Protein AF-A0A936MS68-F1 (afdb_monomer)

pLDDT: mean 73.1, std 16.47, range [46.47, 93.94]

Radius of gyration: 22.33 Å; Cα contacts (8 Å, |Δi|>4): 56; chains: 1; bounding box: 38×60×47 Å

Solvent-accessible surface area (backbone atoms only — not comparable to full-atom values): 5717 Å² total; per-residue (Å²): 138,90,84,70,68,72,66,56,60,59,55,58,57,57,56,66,73,66,56,79,72,85,66,82,74,79,78,73,86,54,96,54,57,82,71,74,79,42,81,59,74,81,41,69,74,34,53,56,53,30,53,51,42,46,49,56,29,60,78,64,74,46,54,73,63,18,54,49,42,29,52,54,30,32,52,27,41,39,68,70,46,92,58,66,64,79,62,32,82,70,55,124

Sequence (92 aa):
MQMKTARIFLLVTFVVVLIPGCRPREKGKNRFDDVDGGAPPAREECTVQALDCFSKCAKREASPVCIGCCRDQDYLCDMQHKYSFDHCDGTR

Structure (mmCIF, N/CA/C/O backbone):
data_AF-A0A936MS68-F1
#
_entry.id   AF-A0A936MS68-F1
#
loop_
_atom_site.group_PDB
_atom_site.id
_atom_site.type_symbol
_atom_site.label_atom_id
_atom_site.label_alt_id
_atom_site.label_comp_id
_atom_site.label_asym_id
_atom_site.label_entity_id
_atom_site.label_seq_id
_atom_site.pdbx_PDB_ins_code
_atom_site.Cartn_x
_atom_site.Cartn_y
_atom_site.Cartn_z
_atom_site.occupancy
_atom_site.B_iso_or_equiv
_atom_site.auth_seq_id
_atom_site.auth_comp_id
_atom_site.auth_asym_id
_atom_site.auth_atom_id
_atom_site.pdbx_PDB_model_num
ATOM 1 N N . MET A 1 1 ? 15.620 46.229 34.965 1.00 48.72 1 MET A N 1
ATOM 2 C CA . MET A 1 1 ? 15.195 45.643 33.670 1.00 48.72 1 MET A CA 1
ATOM 3 C C . MET A 1 1 ? 16.289 44.671 33.218 1.00 48.72 1 MET A C 1
ATOM 5 O O . MET A 1 1 ? 17.437 44.984 33.479 1.00 48.72 1 MET A O 1
ATOM 9 N N . GLN A 1 2 ? 15.952 43.543 32.570 1.00 50.12 2 GLN A N 1
ATOM 10 C CA . GLN A 1 2 ? 16.876 42.623 31.853 1.00 50.12 2 GLN A CA 1
ATOM 11 C C . GLN A 1 2 ? 17.642 41.521 32.635 1.00 50.12 2 GLN A C 1
ATOM 13 O O . GLN A 1 2 ? 18.850 41.401 32.500 1.00 50.12 2 GLN A O 1
ATOM 18 N N . MET A 1 3 ? 16.968 40.643 33.397 1.00 46.47 3 MET A N 1
ATOM 19 C CA . MET A 1 3 ? 17.618 39.423 33.950 1.00 46.47 3 MET A CA 1
ATOM 20 C C . MET A 1 3 ? 16.786 38.125 33.865 1.00 46.47 3 MET A C 1
ATOM 22 O O . MET A 1 3 ? 17.166 37.108 34.439 1.00 46.47 3 MET A O 1
ATOM 26 N N . LYS A 1 4 ? 15.647 38.118 33.157 1.00 49.62 4 LYS A N 1
ATOM 27 C CA . LYS A 1 4 ? 14.772 36.925 33.061 1.00 49.62 4 LYS A CA 1
ATOM 28 C C . LYS A 1 4 ? 14.914 36.150 31.745 1.00 49.62 4 LYS A C 1
ATOM 30 O O . LYS A 1 4 ? 14.576 34.974 31.692 1.00 49.62 4 LYS A O 1
ATOM 35 N N . THR A 1 5 ? 15.469 36.772 30.709 1.00 51.59 5 THR A N 1
ATOM 36 C CA . THR A 1 5 ? 15.480 36.246 29.334 1.00 51.59 5 THR A CA 1
ATOM 37 C C . THR A 1 5 ? 16.551 35.174 29.094 1.00 51.59 5 THR A C 1
ATOM 39 O O . THR A 1 5 ? 16.352 34.279 28.280 1.00 51.59 5 THR A O 1
ATOM 42 N N . ALA A 1 6 ? 17.656 35.201 29.849 1.00 52.72 6 ALA A N 1
ATOM 43 C CA . ALA A 1 6 ? 18.784 34.281 29.655 1.00 52.72 6 ALA A CA 1
ATOM 44 C C . ALA A 1 6 ? 18.502 32.835 30.113 1.00 52.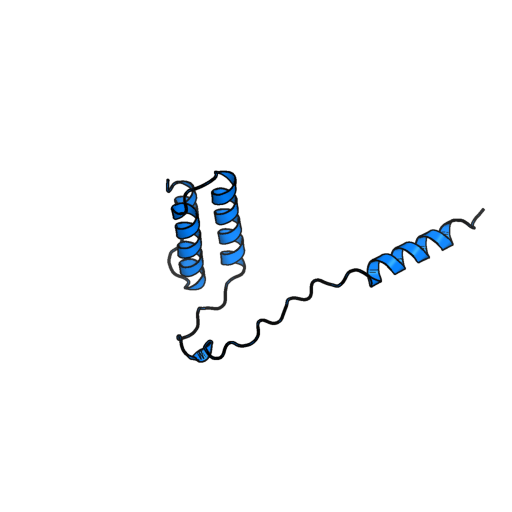72 6 ALA A C 1
ATOM 46 O O . ALA A 1 6 ? 19.086 31.894 29.586 1.00 52.72 6 ALA A O 1
ATOM 47 N N . ARG A 1 7 ? 17.589 32.635 31.074 1.00 53.53 7 ARG A N 1
ATOM 48 C CA . ARG A 1 7 ? 17.274 31.294 31.607 1.00 53.53 7 ARG A CA 1
ATOM 49 C C . ARG A 1 7 ? 16.348 30.485 30.699 1.00 53.53 7 ARG A C 1
ATOM 51 O O . ARG A 1 7 ? 16.393 29.263 30.723 1.00 53.53 7 ARG A O 1
ATOM 58 N N . ILE A 1 8 ? 15.534 31.161 29.890 1.00 55.00 8 ILE A N 1
ATOM 59 C CA . ILE A 1 8 ? 14.572 30.512 28.990 1.00 55.00 8 ILE A CA 1
ATOM 60 C C . ILE A 1 8 ? 15.292 29.948 27.758 1.00 55.00 8 ILE A C 1
ATOM 62 O O . ILE A 1 8 ? 15.016 28.827 27.347 1.00 55.00 8 ILE A O 1
ATOM 66 N N . PHE A 1 9 ? 16.283 30.672 27.227 1.00 52.25 9 PHE A N 1
ATOM 67 C CA . PHE A 1 9 ? 17.059 30.232 26.061 1.00 52.25 9 PHE A CA 1
ATOM 68 C C . PHE A 1 9 ? 17.843 28.933 26.300 1.00 52.25 9 PHE A C 1
ATOM 70 O O . PHE A 1 9 ? 17.985 28.128 25.386 1.00 52.25 9 PHE A O 1
ATOM 77 N N . LEU A 1 10 ? 18.308 28.705 27.531 1.00 54.59 10 LEU A N 1
ATOM 78 C CA . LEU A 1 10 ? 19.093 27.523 27.902 1.00 54.59 10 LEU A CA 1
ATOM 79 C C . LEU A 1 10 ? 18.241 26.247 28.031 1.00 54.59 10 LEU A C 1
ATOM 81 O O . LEU A 1 10 ? 18.737 25.148 27.810 1.00 54.59 10 LEU A O 1
ATOM 85 N N . LEU A 1 11 ? 16.951 26.383 28.352 1.00 53.28 11 LEU A N 1
ATOM 86 C CA . LEU A 1 11 ? 16.026 25.247 28.421 1.00 53.28 11 LEU A CA 1
ATOM 87 C C . LEU A 1 11 ? 15.572 24.792 27.030 1.00 53.28 11 LEU A C 1
ATOM 89 O O . LEU A 1 11 ? 15.436 23.596 26.791 1.00 53.28 11 LEU A O 1
ATOM 93 N N . VAL A 1 12 ? 15.380 25.728 26.097 1.00 55.53 12 VAL A N 1
ATOM 94 C CA . VAL A 1 12 ? 14.908 25.411 24.739 1.00 55.53 12 VAL A CA 1
ATOM 95 C C . VAL A 1 12 ? 15.976 24.666 23.933 1.00 55.53 12 VAL A C 1
ATOM 97 O O . VAL A 1 12 ? 15.647 23.722 23.219 1.00 55.53 12 VAL A O 1
ATOM 100 N N . THR A 1 13 ? 17.258 25.009 24.084 1.00 55.25 13 THR A N 1
ATOM 101 C CA . THR A 1 13 ? 18.347 24.277 23.414 1.00 55.25 13 THR A CA 1
ATOM 102 C C . THR A 1 13 ? 18.535 22.865 23.962 1.00 55.25 13 THR A C 1
ATOM 104 O O . THR A 1 13 ? 18.829 21.957 23.189 1.00 55.25 13 THR A O 1
ATOM 107 N N . PHE A 1 14 ? 18.310 22.637 25.259 1.00 51.28 14 PHE A N 1
ATOM 108 C CA . PHE A 1 14 ? 18.477 21.309 25.858 1.00 51.28 14 PHE A CA 1
ATOM 109 C C . PHE A 1 14 ? 17.415 20.301 25.385 1.00 51.28 14 PHE A C 1
ATOM 111 O O . PHE A 1 14 ? 17.714 19.120 25.213 1.00 51.28 14 PHE A O 1
ATOM 118 N N . VAL A 1 15 ? 16.190 20.760 25.107 1.00 56.41 15 VAL A N 1
ATOM 119 C CA . VAL A 1 15 ? 15.101 19.888 24.630 1.00 56.41 15 VAL A CA 1
ATOM 120 C C . VAL A 1 15 ? 15.323 19.432 23.183 1.00 56.41 15 VAL A C 1
ATOM 122 O O . VAL A 1 15 ? 15.004 18.294 22.851 1.00 56.41 15 VAL A O 1
ATOM 125 N N . VAL A 1 16 ? 15.929 20.263 22.329 1.00 54.78 16 VAL A N 1
ATOM 126 C CA . VAL A 1 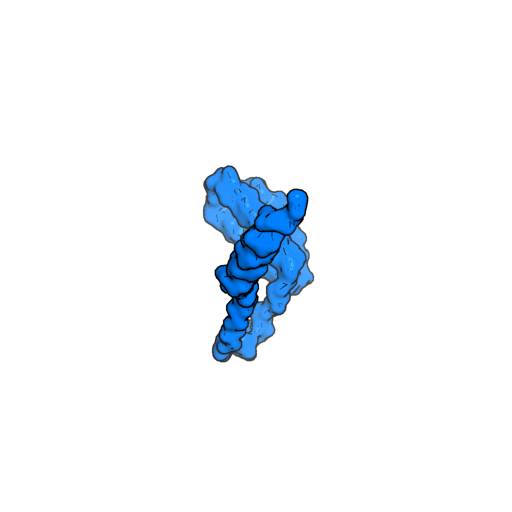16 ? 16.165 19.912 20.913 1.00 54.78 16 VAL A CA 1
ATOM 127 C C . VAL A 1 16 ? 17.266 18.854 20.751 1.00 54.78 16 VAL A C 1
ATOM 129 O O . VAL A 1 16 ? 17.208 18.054 19.821 1.00 54.78 16 VAL A O 1
ATOM 132 N N . VAL A 1 17 ? 18.234 18.781 21.672 1.00 57.00 17 VAL A N 1
ATOM 133 C CA . VAL A 1 17 ? 19.329 17.787 21.617 1.00 57.00 17 VAL A CA 1
ATOM 134 C C . VAL A 1 17 ? 18.864 16.379 22.024 1.00 57.00 17 VAL A C 1
ATOM 136 O O . VAL A 1 17 ? 19.496 15.392 21.657 1.00 57.00 17 VAL A O 1
ATOM 139 N N . LEU A 1 18 ? 17.745 16.265 22.747 1.00 53.69 18 LEU A N 1
ATOM 140 C CA . LEU A 1 18 ? 17.258 15.001 23.311 1.00 53.69 18 LEU A CA 1
ATOM 141 C C . LEU A 1 18 ? 16.134 14.335 22.522 1.00 53.69 18 LEU A C 1
ATOM 143 O O . LEU A 1 18 ? 15.639 13.303 22.966 1.00 53.69 18 LEU A O 1
ATOM 147 N N . ILE A 1 19 ? 15.728 14.869 21.370 1.00 59.56 19 ILE A N 1
ATOM 148 C CA . ILE A 1 19 ? 14.824 14.134 20.487 1.00 59.56 19 ILE A CA 1
ATOM 149 C C . ILE A 1 19 ? 15.700 1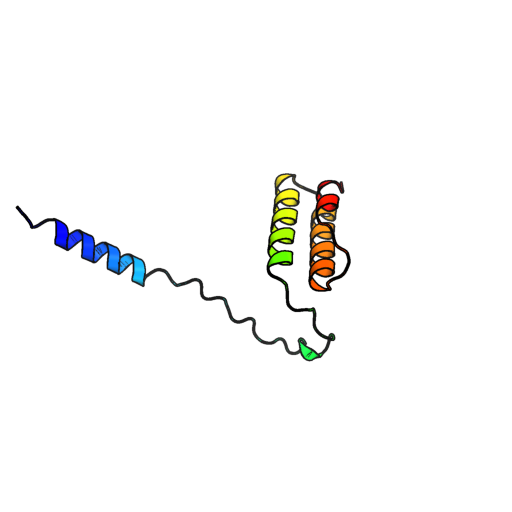3.129 19.734 1.00 59.56 19 ILE A C 1
ATOM 151 O O . ILE A 1 19 ? 16.452 13.552 18.851 1.00 59.56 19 ILE A O 1
ATOM 155 N N . PRO A 1 20 ? 15.664 11.819 20.056 1.00 54.91 20 PRO A N 1
ATOM 156 C CA . PRO A 1 20 ? 16.288 10.830 19.201 1.00 54.91 20 PRO A CA 1
ATOM 157 C C . PRO A 1 20 ? 15.578 10.954 17.859 1.00 54.91 20 PRO A C 1
ATOM 159 O O . PRO A 1 20 ? 14.417 10.571 17.718 1.00 54.91 20 PRO A O 1
ATOM 162 N N . GLY A 1 21 ? 16.246 11.597 16.899 1.00 57.91 21 GLY A N 1
ATOM 163 C CA . GLY A 1 21 ? 15.722 11.739 15.556 1.00 57.91 21 GLY A CA 1
ATOM 164 C C . GLY A 1 21 ? 15.284 10.358 15.102 1.00 57.91 21 GLY A C 1
ATOM 165 O O . GLY A 1 21 ? 16.065 9.409 15.202 1.00 57.91 21 GLY A O 1
ATOM 166 N N . CYS A 1 22 ? 14.025 10.243 14.679 1.00 62.12 22 CYS A N 1
ATOM 167 C CA . CYS A 1 22 ? 13.503 9.060 14.015 1.00 62.12 22 CYS A CA 1
ATOM 168 C C . CYS A 1 22 ? 14.325 8.870 12.739 1.00 62.12 22 CYS A C 1
ATOM 170 O O . CYS A 1 22 ? 13.962 9.351 11.669 1.00 62.12 22 CYS A O 1
ATOM 172 N N . ARG A 1 23 ? 15.506 8.262 12.870 1.00 61.28 23 ARG A N 1
ATOM 173 C CA . ARG A 1 23 ? 16.339 7.919 11.732 1.00 61.28 23 ARG A CA 1
ATOM 174 C C . ARG A 1 23 ? 15.614 6.788 11.017 1.00 61.28 23 ARG A C 1
ATOM 176 O O . ARG A 1 23 ? 15.256 5.813 11.686 1.00 61.28 23 ARG A O 1
ATOM 183 N N . PRO A 1 24 ? 15.374 6.896 9.702 1.00 59.25 24 PRO A N 1
ATOM 184 C CA . PRO A 1 24 ? 14.859 5.768 8.950 1.00 59.25 24 PRO A CA 1
ATOM 185 C C . PRO A 1 24 ? 15.814 4.593 9.176 1.00 59.25 24 PRO A C 1
ATOM 187 O O . PRO A 1 24 ? 17.020 4.699 8.955 1.00 59.25 24 PRO A O 1
ATOM 190 N N . ARG A 1 25 ? 15.282 3.499 9.727 1.00 63.41 25 ARG A N 1
ATOM 191 C CA . ARG A 1 25 ? 16.032 2.261 9.922 1.00 63.41 25 ARG A CA 1
ATOM 192 C C . ARG A 1 25 ? 16.424 1.767 8.536 1.00 63.41 25 ARG A C 1
ATOM 194 O O . ARG A 1 25 ? 15.537 1.502 7.728 1.00 63.41 25 ARG A O 1
ATOM 201 N N . GLU A 1 26 ? 17.722 1.645 8.264 1.00 60.22 26 GLU A N 1
ATOM 202 C CA . GLU A 1 26 ? 18.180 0.995 7.037 1.00 60.22 26 GLU A CA 1
ATOM 203 C C . GLU A 1 26 ? 17.562 -0.408 6.987 1.00 60.22 26 GLU A C 1
ATOM 205 O O . GLU A 1 26 ? 17.764 -1.232 7.888 1.00 60.22 26 GLU A O 1
ATOM 210 N N . LYS A 1 27 ? 16.729 -0.662 5.970 1.00 63.97 27 LYS A N 1
ATOM 211 C CA . LYS A 1 27 ? 16.250 -2.012 5.668 1.00 63.97 27 LYS A CA 1
ATOM 212 C C . LYS A 1 27 ? 17.492 -2.821 5.306 1.00 63.97 27 LYS A C 1
ATOM 214 O O . LYS A 1 27 ? 18.123 -2.558 4.288 1.00 63.97 27 LYS A O 1
ATOM 219 N N . GLY A 1 28 ? 17.878 -3.756 6.173 1.00 58.03 28 GLY A N 1
ATOM 220 C CA . GLY A 1 28 ? 18.976 -4.669 5.879 1.00 58.03 28 GLY A CA 1
ATOM 221 C C . GLY A 1 28 ? 18.671 -5.415 4.585 1.00 58.03 28 GLY A C 1
ATOM 222 O O . GLY A 1 28 ? 17.564 -5.937 4.447 1.00 58.03 28 GLY A O 1
ATOM 223 N N . LYS A 1 29 ? 19.632 -5.435 3.654 1.00 59.44 29 LYS A N 1
ATOM 224 C CA . LYS A 1 29 ? 19.527 -6.201 2.407 1.00 59.44 29 LYS A CA 1
ATOM 225 C C . LYS A 1 29 ? 19.179 -7.644 2.741 1.00 59.44 29 LYS A C 1
ATOM 227 O O . LYS A 1 29 ? 19.933 -8.320 3.449 1.00 59.44 29 LYS A O 1
ATOM 232 N N . ASN A 1 30 ? 18.023 -8.094 2.277 1.00 65.12 30 ASN A N 1
ATOM 233 C CA . ASN A 1 30 ? 17.607 -9.466 2.466 1.00 65.12 30 ASN A CA 1
ATOM 234 C C . ASN A 1 30 ? 18.316 -10.298 1.396 1.00 65.12 30 ASN A C 1
ATOM 236 O O . ASN A 1 30 ? 18.384 -9.911 0.236 1.00 65.12 30 ASN A O 1
ATOM 240 N N . ARG A 1 31 ? 18.834 -11.474 1.758 1.00 61.97 31 ARG A N 1
ATOM 241 C CA . ARG A 1 31 ? 19.509 -12.402 0.822 1.00 61.97 31 ARG A CA 1
ATOM 242 C C . ARG A 1 31 ? 18.613 -12.906 -0.324 1.00 61.97 31 ARG A C 1
ATOM 244 O O . ARG A 1 31 ? 19.065 -13.682 -1.154 1.00 61.97 31 ARG A O 1
ATOM 251 N N . PHE A 1 32 ? 17.344 -12.509 -0.303 1.00 61.09 32 PHE A N 1
ATOM 252 C CA . PHE A 1 32 ? 16.316 -12.829 -1.280 1.00 61.09 32 PHE A CA 1
ATOM 253 C C . PHE A 1 32 ? 15.953 -11.639 -2.181 1.00 61.09 32 PHE A C 1
ATOM 255 O O . PHE A 1 32 ? 15.183 -11.828 -3.116 1.00 61.09 32 PHE A O 1
ATOM 262 N N . ASP A 1 33 ? 16.527 -10.447 -1.954 1.00 57.31 33 ASP A N 1
ATOM 263 C CA . ASP A 1 33 ? 16.250 -9.246 -2.761 1.00 57.31 33 ASP A CA 1
ATOM 264 C C . ASP A 1 33 ? 16.560 -9.477 -4.255 1.00 57.31 33 ASP A C 1
ATOM 266 O O . ASP A 1 33 ? 15.883 -8.928 -5.119 1.00 57.31 33 ASP A O 1
ATOM 270 N N . ASP A 1 34 ? 17.528 -10.351 -4.555 1.00 53.44 34 ASP A N 1
ATOM 271 C CA . ASP A 1 34 ? 17.976 -10.667 -5.918 1.00 53.44 34 ASP A CA 1
ATOM 272 C C . ASP A 1 34 ? 17.336 -11.944 -6.513 1.00 53.44 34 ASP A C 1
ATOM 274 O O . ASP A 1 34 ? 17.588 -12.272 -7.672 1.00 53.44 34 ASP A O 1
ATOM 278 N N . VAL A 1 35 ? 16.541 -12.701 -5.743 1.00 58.38 35 VAL A N 1
ATOM 279 C CA . VAL A 1 35 ? 16.149 -14.087 -6.098 1.00 58.38 35 VAL A CA 1
ATOM 280 C C . VAL A 1 35 ? 14.697 -14.195 -6.586 1.00 58.38 35 VAL A C 1
ATOM 282 O O . VAL A 1 35 ? 14.385 -15.094 -7.361 1.00 58.38 35 VAL A O 1
ATOM 285 N N . ASP A 1 36 ? 13.837 -13.236 -6.230 1.00 56.72 36 ASP A N 1
ATOM 286 C CA . ASP A 1 36 ? 12.413 -13.224 -6.619 1.00 56.72 36 ASP A CA 1
ATOM 287 C C . ASP A 1 36 ? 12.111 -12.354 -7.858 1.00 56.72 36 ASP A C 1
ATOM 289 O O . ASP A 1 36 ? 10.957 -12.049 -8.151 1.00 56.72 36 ASP A O 1
ATOM 293 N N . GLY A 1 37 ? 13.138 -11.893 -8.583 1.00 58.53 37 GLY A N 1
ATOM 294 C CA . GLY A 1 37 ? 12.967 -10.863 -9.620 1.00 58.53 37 GLY A CA 1
ATOM 295 C C . GLY A 1 37 ? 12.656 -9.469 -9.054 1.00 58.53 37 GLY A C 1
ATOM 296 O O . GLY A 1 37 ? 12.425 -8.546 -9.829 1.00 58.53 37 GLY A O 1
ATOM 297 N N . GLY A 1 38 ? 12.706 -9.330 -7.722 1.00 57.50 38 GLY A N 1
ATOM 298 C CA . GLY A 1 38 ? 12.483 -8.106 -6.962 1.00 57.50 38 GLY A CA 1
ATOM 299 C C . GLY A 1 38 ? 11.021 -7.665 -6.974 1.00 57.50 38 GLY A C 1
ATOM 300 O O . GLY A 1 38 ? 10.453 -7.382 -8.025 1.00 57.50 38 GLY A O 1
ATOM 301 N N . ALA A 1 39 ? 10.407 -7.524 -5.795 1.00 62.44 39 ALA A N 1
ATOM 302 C CA . ALA A 1 39 ? 9.234 -6.660 -5.710 1.00 62.44 39 ALA A CA 1
ATOM 303 C C . ALA A 1 39 ? 9.671 -5.255 -6.170 1.00 62.44 39 ALA A C 1
ATOM 305 O O . ALA A 1 39 ? 10.730 -4.788 -5.726 1.00 62.44 39 ALA A O 1
ATOM 306 N N . PRO A 1 40 ? 8.928 -4.592 -7.074 1.00 67.31 40 PRO A N 1
ATOM 307 C CA . PRO A 1 40 ? 9.270 -3.242 -7.491 1.00 67.31 40 PRO A CA 1
ATOM 308 C C . PRO A 1 40 ? 9.401 -2.342 -6.257 1.00 67.31 40 PRO A C 1
ATOM 310 O O . PRO A 1 40 ? 8.726 -2.567 -5.247 1.00 67.31 40 PRO A O 1
ATOM 313 N N . PRO A 1 41 ? 10.308 -1.352 -6.294 1.00 73.12 41 PRO A N 1
ATOM 314 C CA . PRO A 1 41 ? 10.498 -0.463 -5.162 1.00 73.12 41 PRO A CA 1
ATOM 315 C C . PRO A 1 41 ? 9.169 0.215 -4.831 1.00 73.12 41 PRO A C 1
ATOM 317 O O . PRO A 1 41 ? 8.560 0.833 -5.703 1.00 73.12 41 PRO A O 1
ATOM 320 N N . ALA A 1 42 ? 8.752 0.088 -3.569 1.00 77.62 42 ALA A N 1
ATOM 321 C CA . ALA A 1 42 ? 7.514 0.678 -3.079 1.00 77.62 42 ALA A CA 1
ATOM 322 C C . ALA A 1 42 ? 7.468 2.168 -3.426 1.00 77.62 42 ALA A C 1
ATOM 324 O O . ALA A 1 42 ? 8.406 2.918 -3.116 1.00 77.62 42 ALA A O 1
ATOM 325 N N . ARG A 1 43 ? 6.390 2.598 -4.082 1.00 86.00 43 ARG A N 1
ATOM 326 C CA . ARG A 1 43 ? 6.216 3.999 -4.474 1.00 86.00 43 ARG A CA 1
ATOM 327 C C . ARG A 1 43 ? 5.527 4.753 -3.348 1.00 86.00 43 ARG A C 1
ATOM 329 O O . ARG A 1 43 ? 4.522 4.302 -2.801 1.00 86.00 43 ARG A O 1
ATOM 336 N N . GLU A 1 44 ? 6.032 5.940 -3.030 1.00 90.31 44 GLU A N 1
ATOM 337 C CA . GLU A 1 44 ? 5.489 6.768 -1.945 1.00 90.31 44 GLU A CA 1
ATOM 338 C C . GLU A 1 44 ? 4.000 7.089 -2.159 1.00 90.31 44 GLU A C 1
ATOM 340 O O . GLU A 1 44 ? 3.190 6.994 -1.241 1.00 90.31 44 GLU A O 1
ATOM 345 N N . GLU A 1 45 ? 3.616 7.370 -3.402 1.00 90.12 45 GLU A N 1
ATOM 346 C CA . GLU A 1 45 ? 2.231 7.611 -3.815 1.00 90.12 45 GLU A CA 1
ATOM 347 C C . GLU A 1 45 ? 1.309 6.389 -3.654 1.00 90.12 45 GLU A C 1
ATOM 349 O O . GLU A 1 45 ? 0.140 6.565 -3.306 1.00 90.12 45 GLU A O 1
ATOM 354 N N . CYS A 1 46 ? 1.819 5.166 -3.846 1.00 92.19 46 CYS A N 1
ATOM 355 C CA . CYS A 1 46 ? 1.073 3.932 -3.574 1.00 92.19 46 CYS A CA 1
ATOM 356 C C . CYS A 1 46 ? 0.908 3.739 -2.064 1.00 92.19 46 CYS A C 1
ATOM 358 O O . CYS A 1 46 ? -0.207 3.552 -1.581 1.00 92.19 46 CYS A O 1
ATOM 360 N N . THR A 1 47 ? 1.990 3.949 -1.307 1.00 90.50 47 THR A N 1
ATOM 361 C CA . THR A 1 47 ? 1.992 3.838 0.158 1.00 90.50 47 THR A CA 1
ATOM 362 C C . THR A 1 47 ? 0.985 4.794 0.804 1.00 90.50 47 THR A C 1
ATOM 364 O O . THR A 1 47 ? 0.229 4.390 1.688 1.00 90.50 47 THR A O 1
ATOM 367 N N . VAL A 1 48 ? 0.936 6.060 0.373 1.00 93.38 48 VAL A N 1
ATOM 368 C CA . VAL A 1 48 ? -0.004 7.053 0.924 1.00 93.38 48 VAL A CA 1
ATOM 369 C C . VAL A 1 48 ? -1.458 6.649 0.665 1.00 93.38 48 VAL A C 1
ATOM 371 O O . VAL A 1 48 ? -2.282 6.716 1.579 1.00 93.38 48 VAL A O 1
ATOM 374 N N . GLN A 1 49 ? -1.776 6.194 -0.549 1.00 92.75 49 GLN A N 1
ATOM 375 C CA . GLN A 1 49 ? -3.132 5.762 -0.902 1.00 92.75 49 GLN A CA 1
ATOM 376 C C . GLN A 1 49 ? -3.535 4.472 -0.179 1.00 92.75 49 GLN A C 1
ATOM 378 O O . GLN A 1 49 ? -4.651 4.372 0.335 1.00 92.75 49 GLN A O 1
ATOM 383 N N . ALA A 1 50 ? -2.615 3.514 -0.066 1.00 93.00 50 ALA A N 1
ATOM 384 C CA . ALA A 1 50 ? -2.838 2.279 0.670 1.00 93.00 50 ALA A CA 1
ATOM 385 C C . ALA A 1 50 ? -3.105 2.557 2.156 1.00 93.00 50 ALA A C 1
ATOM 387 O O . ALA A 1 50 ? -4.054 2.015 2.722 1.00 93.00 50 ALA A O 1
ATOM 388 N N . LEU A 1 51 ? -2.337 3.455 2.785 1.00 93.25 51 LEU A N 1
ATOM 389 C CA . LEU A 1 51 ? -2.556 3.862 4.178 1.00 93.25 51 LEU A CA 1
ATOM 390 C C . LEU A 1 51 ? -3.929 4.513 4.398 1.00 93.25 51 LEU A C 1
ATOM 392 O O . LEU A 1 51 ? -4.571 4.237 5.416 1.00 93.25 51 LEU A O 1
ATOM 396 N N . ASP A 1 52 ? -4.404 5.336 3.459 1.00 92.81 52 ASP A N 1
ATOM 397 C CA . ASP A 1 52 ? -5.762 5.890 3.520 1.00 92.81 52 ASP A CA 1
ATOM 398 C C . ASP A 1 52 ? -6.826 4.783 3.411 1.00 92.81 52 ASP A C 1
ATOM 400 O O . ASP A 1 52 ? -7.730 4.716 4.248 1.00 92.81 52 ASP A O 1
ATOM 404 N N . CYS A 1 53 ? -6.663 3.850 2.466 1.00 92.06 53 CYS A N 1
ATOM 405 C CA . CYS A 1 53 ? -7.532 2.678 2.312 1.00 92.06 53 CYS A CA 1
ATOM 406 C C . CYS A 1 53 ? -7.598 1.847 3.608 1.00 92.06 53 CYS A C 1
ATOM 408 O O . CYS A 1 53 ? -8.679 1.586 4.144 1.00 92.06 53 CYS A O 1
ATOM 410 N N . PHE A 1 54 ? -6.444 1.519 4.200 1.00 91.94 54 PHE A N 1
ATOM 411 C CA . PHE A 1 54 ? -6.382 0.790 5.469 1.00 91.94 54 PHE A CA 1
ATOM 412 C C . PHE A 1 54 ? -7.048 1.559 6.615 1.00 91.94 54 PHE A C 1
ATOM 414 O O . PHE A 1 54 ? -7.760 0.959 7.422 1.00 91.94 54 PHE A O 1
ATOM 421 N N . SER A 1 55 ? -6.867 2.882 6.681 1.00 90.31 55 SER A N 1
ATOM 422 C CA . SER A 1 55 ? -7.517 3.735 7.684 1.00 90.31 55 SER A CA 1
ATOM 423 C C . SER A 1 55 ? -9.040 3.688 7.567 1.00 90.31 55 SER A C 1
ATOM 425 O O . SER A 1 55 ? -9.741 3.583 8.579 1.00 90.31 55 SER A O 1
ATOM 427 N N . LYS A 1 56 ? -9.574 3.724 6.342 1.00 88.25 56 LYS A N 1
ATOM 428 C CA . LYS A 1 56 ? -11.017 3.623 6.085 1.00 88.25 56 LYS A CA 1
ATOM 429 C C . LYS A 1 56 ? -11.571 2.246 6.440 1.00 88.25 56 LYS A C 1
ATOM 431 O O . LYS A 1 56 ? -12.611 2.185 7.101 1.00 88.25 56 LYS A O 1
ATOM 436 N N . CYS A 1 57 ? -10.862 1.170 6.096 1.00 87.81 57 CYS A N 1
ATOM 437 C CA . CYS A 1 57 ? -11.216 -0.183 6.529 1.00 87.81 57 CYS A CA 1
ATOM 438 C C . CYS A 1 57 ? -11.227 -0.292 8.065 1.00 87.81 57 CYS A C 1
ATOM 440 O O . CYS A 1 57 ? -12.205 -0.758 8.651 1.00 87.81 57 CYS A O 1
ATOM 442 N N . ALA A 1 58 ? -10.185 0.202 8.741 1.00 84.62 58 ALA A N 1
ATOM 443 C CA . ALA A 1 58 ? -10.067 0.126 10.198 1.00 84.62 58 ALA A CA 1
ATOM 444 C C . ALA A 1 58 ? -11.175 0.908 10.926 1.00 84.62 58 ALA A C 1
ATOM 446 O O . ALA A 1 58 ? -11.782 0.392 11.862 1.00 84.62 58 ALA A O 1
ATOM 447 N N . LYS A 1 59 ? -11.495 2.128 10.469 1.00 83.31 59 LYS A N 1
ATOM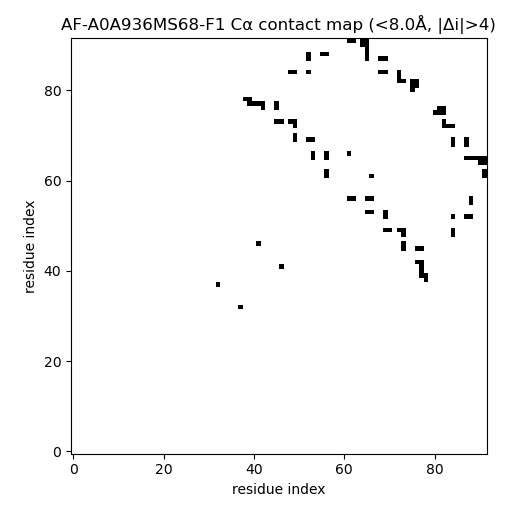 448 C CA . LYS A 1 59 ? -12.552 2.977 11.060 1.00 83.31 59 LYS A CA 1
ATOM 449 C C . LYS A 1 59 ? -13.949 2.360 11.005 1.00 83.31 59 LYS A C 1
ATOM 451 O O . LYS A 1 59 ? -14.818 2.777 11.763 1.00 83.31 59 LYS A O 1
ATOM 456 N N . ARG A 1 60 ? -14.186 1.422 10.089 1.00 73.69 60 ARG A N 1
ATOM 457 C CA . ARG A 1 60 ? -15.492 0.783 9.881 1.00 73.69 60 ARG A CA 1
ATOM 458 C C . ARG A 1 60 ? -15.599 -0.596 10.534 1.00 73.69 60 ARG A C 1
ATOM 460 O O . ARG A 1 60 ? -16.578 -1.281 10.261 1.00 73.69 60 ARG A O 1
ATOM 467 N N . GLU A 1 61 ? -14.601 -1.004 11.327 1.00 67.50 61 GLU A N 1
ATOM 468 C CA . GLU A 1 61 ? -14.463 -2.388 11.813 1.00 67.50 61 GLU A CA 1
ATOM 469 C C . GLU A 1 61 ? -14.536 -3.394 10.647 1.00 67.50 61 GLU A C 1
ATOM 471 O O . GLU A 1 61 ? -15.175 -4.442 10.731 1.00 67.50 61 GLU A O 1
ATOM 476 N N . ALA A 1 62 ? -13.951 -3.026 9.498 1.00 65.69 62 ALA A N 1
ATOM 477 C CA . ALA A 1 62 ? -14.184 -3.740 8.253 1.00 65.69 62 ALA A CA 1
ATOM 478 C C . ALA A 1 62 ? -13.619 -5.167 8.277 1.00 65.69 62 ALA A C 1
ATOM 480 O O . ALA A 1 62 ? -12.583 -5.455 8.879 1.00 65.69 62 ALA A O 1
ATOM 481 N N . SER A 1 63 ? -14.314 -6.040 7.544 1.00 70.25 63 SER A N 1
ATOM 482 C CA . SER A 1 63 ? -13.950 -7.433 7.282 1.00 70.25 63 SER A CA 1
ATOM 483 C C . SER A 1 63 ? -12.492 -7.561 6.799 1.00 70.25 63 SER A C 1
ATOM 485 O O . SER A 1 63 ? -12.011 -6.674 6.083 1.00 70.25 63 SER A O 1
ATOM 487 N N . PRO A 1 64 ? -11.794 -8.681 7.091 1.00 82.88 64 PRO A N 1
ATOM 488 C CA .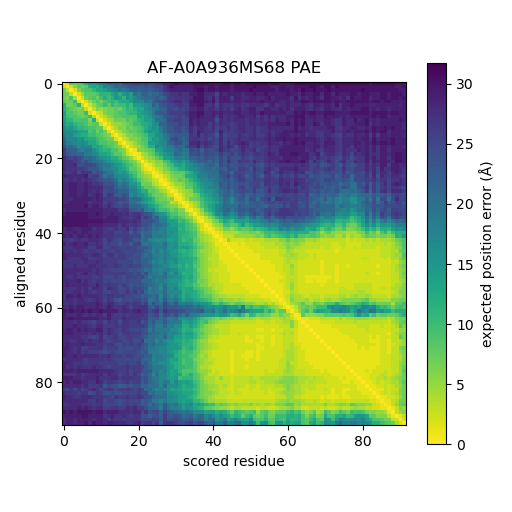 PRO A 1 64 ? -10.480 -8.996 6.517 1.00 82.88 64 PRO A CA 1
ATOM 489 C C . PRO A 1 64 ? -10.408 -8.841 4.989 1.00 82.88 64 PRO A C 1
ATOM 491 O O . PRO A 1 64 ? -9.333 -8.603 4.444 1.00 82.88 64 PRO A O 1
ATOM 494 N N . VAL A 1 65 ? -11.555 -8.925 4.306 1.00 88.12 65 VAL A N 1
ATOM 495 C CA . VAL A 1 65 ? -11.704 -8.686 2.865 1.00 88.12 65 VAL A CA 1
ATOM 496 C C . VAL A 1 65 ? -11.316 -7.255 2.465 1.00 88.12 65 VAL A C 1
ATOM 498 O O . VAL A 1 65 ? -10.624 -7.078 1.467 1.00 88.12 65 VAL A O 1
ATOM 501 N N . CYS A 1 66 ? -11.685 -6.240 3.252 1.00 88.81 66 CYS A N 1
ATOM 502 C CA . CYS A 1 66 ? -11.351 -4.836 2.974 1.00 88.81 66 CYS A CA 1
ATOM 503 C C . CYS A 1 66 ? -9.831 -4.616 3.025 1.00 88.81 66 CYS A C 1
ATOM 505 O O . CYS A 1 66 ? -9.236 -4.056 2.107 1.00 88.81 66 CYS A O 1
ATOM 507 N N . ILE A 1 67 ? -9.186 -5.154 4.068 1.00 89.69 67 ILE A N 1
ATOM 508 C CA . ILE A 1 67 ? -7.727 -5.103 4.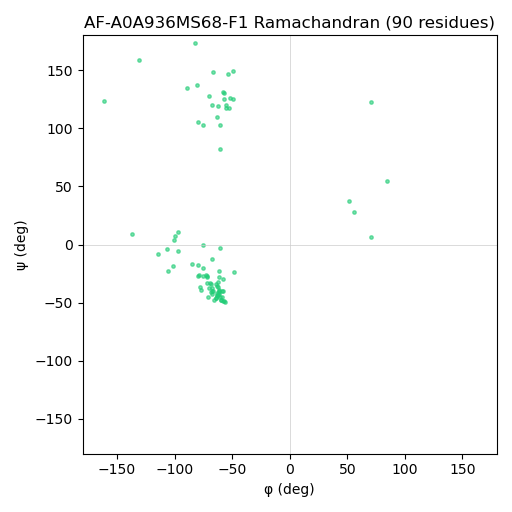238 1.00 89.69 67 ILE A CA 1
ATOM 509 C C . ILE A 1 67 ? -7.028 -5.861 3.101 1.00 89.69 67 ILE A C 1
ATOM 511 O O . ILE A 1 67 ? -6.037 -5.374 2.558 1.00 89.69 67 ILE A O 1
ATOM 515 N N . GLY A 1 68 ? -7.557 -7.028 2.717 1.00 91.56 68 GLY A N 1
ATOM 516 C CA . GLY A 1 68 ? -7.069 -7.795 1.571 1.00 91.56 68 GLY A CA 1
ATOM 517 C C . GLY A 1 68 ? -7.105 -6.981 0.278 1.00 91.56 68 GLY A C 1
ATOM 518 O O . GLY A 1 68 ? -6.081 -6.862 -0.386 1.00 91.56 68 GLY A O 1
ATOM 519 N N . CYS A 1 69 ? -8.235 -6.328 -0.010 1.00 92.88 69 CYS A N 1
ATOM 520 C CA . CYS A 1 69 ? -8.381 -5.469 -1.184 1.00 92.88 69 CYS A CA 1
ATOM 521 C C . CYS A 1 69 ? -7.347 -4.335 -1.201 1.00 92.88 69 CYS A C 1
ATOM 523 O O . CYS A 1 69 ? -6.658 -4.167 -2.203 1.00 92.88 69 CYS A O 1
ATOM 525 N N . CYS A 1 70 ? -7.174 -3.600 -0.093 1.00 92.81 70 CYS A N 1
ATOM 526 C CA . CYS A 1 70 ? -6.179 -2.524 -0.029 1.00 92.81 70 CYS A CA 1
ATOM 527 C C . CYS A 1 70 ? -4.759 -3.041 -0.309 1.00 92.81 70 CYS A C 1
ATOM 529 O O . CYS A 1 70 ? -4.004 -2.390 -1.026 1.00 92.81 70 CYS A O 1
ATOM 531 N N . ARG A 1 71 ? -4.402 -4.224 0.211 1.00 92.38 71 ARG A N 1
ATOM 532 C CA . ARG A 1 71 ? -3.088 -4.840 -0.028 1.00 92.38 71 ARG A CA 1
ATOM 533 C C . ARG A 1 71 ? -2.897 -5.254 -1.488 1.00 92.38 71 ARG A C 1
ATOM 535 O O . ARG A 1 71 ? -1.813 -5.073 -2.033 1.00 92.38 71 ARG A O 1
ATOM 542 N N . ASP A 1 72 ? -3.934 -5.796 -2.117 1.00 93.38 72 ASP A N 1
ATOM 543 C CA . ASP A 1 72 ? -3.871 -6.203 -3.521 1.00 93.38 72 ASP A CA 1
ATOM 544 C C . ASP A 1 72 ? -3.738 -4.978 -4.440 1.00 93.38 72 ASP A C 1
ATOM 546 O O . ASP A 1 72 ? -2.951 -4.994 -5.385 1.00 93.38 72 ASP A O 1
ATOM 550 N N . GLN A 1 73 ? -4.452 -3.887 -4.140 1.00 93.94 73 GLN A N 1
ATOM 551 C CA . GLN A 1 73 ? -4.333 -2.631 -4.888 1.00 93.94 73 GLN A CA 1
ATOM 552 C C . GLN A 1 73 ? -2.972 -1.953 -4.690 1.00 93.94 73 GLN A C 1
ATOM 554 O O . GLN A 1 73 ? -2.426 -1.425 -5.655 1.00 93.94 73 GLN A O 1
ATOM 559 N N . ASP A 1 74 ? -2.402 -2.011 -3.484 1.00 93.69 74 ASP A N 1
ATOM 560 C CA . ASP A 1 74 ? -1.044 -1.530 -3.196 1.00 93.69 74 ASP A CA 1
ATOM 561 C C . ASP A 1 74 ? -0.005 -2.272 -4.050 1.00 93.69 74 ASP A C 1
ATOM 563 O O . ASP A 1 74 ? 0.770 -1.651 -4.777 1.00 93.69 74 ASP A O 1
ATOM 567 N N . TYR A 1 75 ? -0.091 -3.606 -4.098 1.00 90.44 75 TYR A N 1
ATOM 568 C CA . TYR A 1 75 ? 0.765 -4.420 -4.963 1.00 90.44 75 TYR A CA 1
ATOM 569 C C . TYR A 1 75 ? 0.592 -4.085 -6.454 1.00 90.44 75 TYR A C 1
ATOM 571 O O . TYR A 1 75 ? 1.578 -3.923 -7.173 1.00 90.44 75 TYR A O 1
ATOM 579 N N . LEU A 1 76 ? -0.648 -3.946 -6.938 1.00 92.31 76 LEU A N 1
ATOM 580 C CA . LEU A 1 76 ? -0.909 -3.559 -8.331 1.00 92.31 76 LEU A CA 1
ATOM 581 C C . LEU A 1 76 ? -0.366 -2.160 -8.650 1.00 92.31 76 LEU A C 1
ATOM 583 O O . LEU A 1 76 ? 0.128 -1.941 -9.758 1.00 92.31 76 LEU A O 1
ATOM 587 N N . CYS A 1 77 ? -0.429 -1.237 -7.692 1.00 91.44 77 CYS A N 1
ATOM 588 C CA . CYS A 1 77 ? 0.118 0.109 -7.816 1.00 91.44 77 CYS A CA 1
ATOM 589 C C . CYS A 1 77 ? 1.648 0.088 -7.931 1.00 91.44 77 CYS A C 1
ATOM 591 O O . CYS A 1 77 ? 2.204 0.685 -8.863 1.00 91.44 77 CYS A O 1
ATOM 593 N N . ASP A 1 78 ? 2.324 -0.658 -7.056 1.00 89.38 78 ASP A N 1
ATOM 594 C CA . ASP A 1 78 ? 3.781 -0.821 -7.081 1.00 89.38 78 ASP A CA 1
ATOM 595 C C . ASP A 1 78 ? 4.258 -1.498 -8.380 1.00 89.38 78 ASP A C 1
ATOM 597 O O . ASP A 1 78 ? 5.262 -1.090 -8.971 1.00 89.38 78 ASP A O 1
ATOM 601 N N . MET A 1 79 ? 3.486 -2.457 -8.900 1.00 88.19 79 MET A N 1
ATOM 602 C CA . MET A 1 79 ? 3.722 -3.120 -10.194 1.00 88.19 79 MET A CA 1
ATOM 603 C C . MET A 1 79 ? 3.351 -2.264 -11.417 1.00 88.19 79 MET A C 1
ATOM 605 O O . MET A 1 79 ? 3.515 -2.712 -12.552 1.00 88.19 79 MET A O 1
ATOM 609 N N . GLN A 1 80 ? 2.852 -1.039 -11.217 1.00 88.81 80 GLN A N 1
ATOM 610 C CA . GLN A 1 80 ? 2.370 -0.145 -12.282 1.00 88.81 80 GLN A CA 1
ATOM 611 C C . GLN A 1 80 ? 1.276 -0.773 -13.163 1.00 88.81 80 GLN A C 1
ATOM 613 O O . GLN A 1 80 ? 1.112 -0.434 -14.339 1.00 88.81 80 GLN A O 1
ATOM 618 N N . HIS A 1 81 ? 0.505 -1.694 -12.591 1.00 89.88 81 HIS A N 1
ATOM 619 C CA . HIS A 1 81 ? -0.701 -2.224 -13.201 1.00 89.88 81 HIS A CA 1
ATOM 620 C C . HIS A 1 81 ? -1.886 -1.289 -12.956 1.00 89.88 81 HIS A C 1
ATOM 622 O O . HIS A 1 81 ? -1.800 -0.292 -12.245 1.00 89.88 81 HIS A O 1
ATOM 628 N N . LYS A 1 82 ? -3.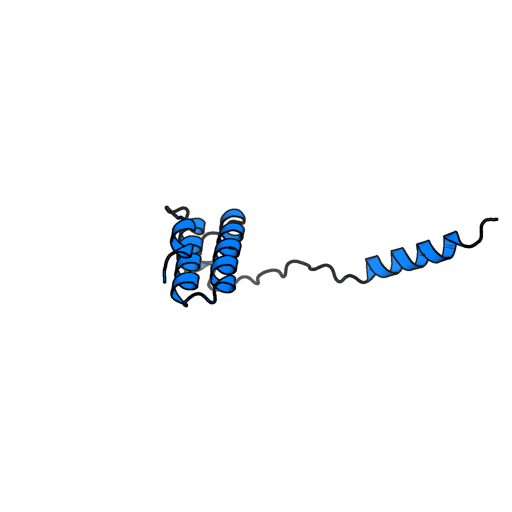025 -1.594 -13.578 1.00 91.00 82 LYS A N 1
ATOM 629 C CA . LYS A 1 82 ? -4.261 -0.860 -13.316 1.00 91.00 82 LYS A CA 1
ATOM 630 C C . LYS A 1 82 ? -4.718 -1.149 -11.883 1.00 91.00 82 LYS A C 1
ATOM 632 O O . LYS A 1 82 ? -5.007 -2.300 -11.567 1.00 91.00 82 LYS A O 1
ATOM 637 N N . TYR A 1 83 ? -4.821 -0.106 -11.068 1.00 92.38 83 TYR A N 1
ATOM 638 C CA . TYR A 1 83 ? -5.263 -0.174 -9.676 1.00 92.38 83 TYR A CA 1
ATOM 639 C C . TYR A 1 83 ? -6.352 0.874 -9.395 1.00 92.38 83 TYR A C 1
ATOM 641 O O . TYR A 1 83 ? -6.496 1.851 -10.136 1.00 92.38 83 TYR A O 1
ATOM 649 N N . SER A 1 84 ? -7.141 0.661 -8.343 1.00 92.00 84 SER A N 1
ATOM 650 C CA . SER A 1 84 ? -8.055 1.647 -7.757 1.00 92.00 84 SER A CA 1
ATOM 651 C C . SER A 1 84 ? -8.430 1.227 -6.336 1.00 92.00 84 SER A C 1
ATOM 653 O O . SER A 1 84 ? -8.978 0.146 -6.123 1.00 92.00 84 SER A O 1
ATOM 655 N N . PHE A 1 85 ? -8.174 2.107 -5.368 1.00 90.44 85 PHE A N 1
ATOM 656 C CA . PHE A 1 85 ? -8.537 1.889 -3.965 1.00 90.44 85 PHE A CA 1
ATOM 657 C C . PHE A 1 85 ? -10.018 2.189 -3.672 1.00 90.44 85 PHE A C 1
ATOM 659 O O . PHE A 1 85 ? -10.552 1.702 -2.678 1.00 90.44 85 PHE A O 1
ATOM 666 N N . ASP A 1 86 ? -10.710 2.924 -4.552 1.00 86.81 86 ASP A N 1
ATOM 667 C CA . ASP A 1 86 ? -12.089 3.399 -4.334 1.00 86.81 86 ASP A CA 1
ATOM 668 C C . ASP A 1 86 ? -13.100 2.258 -4.156 1.00 86.81 86 ASP A C 1
ATOM 670 O O . ASP A 1 86 ? -14.124 2.402 -3.488 1.00 86.81 86 ASP A O 1
ATOM 674 N N . HIS A 1 87 ? -12.820 1.101 -4.755 1.00 83.69 87 HIS A N 1
ATOM 675 C CA . HIS A 1 87 ? -13.706 -0.060 -4.701 1.00 83.69 87 HIS A CA 1
ATOM 676 C C . HIS A 1 87 ? -13.508 -0.918 -3.444 1.00 83.69 87 HIS A C 1
ATOM 678 O O . HIS A 1 87 ? -14.400 -1.694 -3.097 1.00 83.69 87 HIS A O 1
ATOM 684 N N . CYS A 1 88 ? -12.391 -0.750 -2.729 1.00 84.75 88 CYS A N 1
ATOM 685 C CA . CYS A 1 88 ? -12.124 -1.479 -1.488 1.00 84.75 88 CYS A CA 1
ATOM 686 C C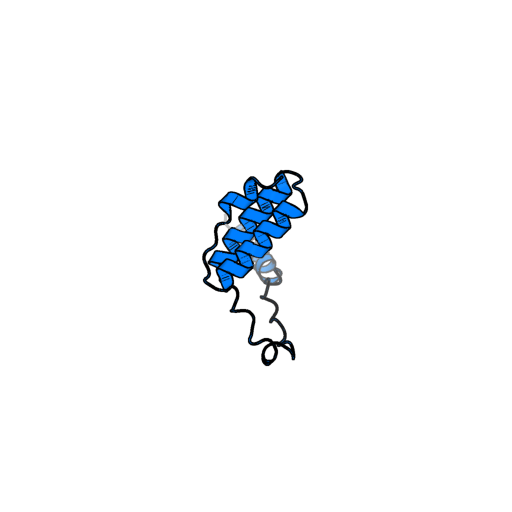 . CYS A 1 88 ? -13.002 -0.987 -0.327 1.00 84.75 88 CYS A C 1
ATOM 688 O O . CYS A 1 88 ? -13.370 -1.762 0.556 1.00 84.75 88 CYS A O 1
ATOM 690 N N . ASP A 1 89 ? -13.430 0.278 -0.374 1.00 69.50 89 ASP A N 1
ATOM 691 C CA . ASP A 1 89 ? -14.293 0.900 0.637 1.00 69.50 89 ASP A CA 1
ATOM 692 C C . ASP A 1 89 ? -15.730 0.320 0.666 1.00 69.50 89 ASP A C 1
ATOM 694 O O . ASP A 1 89 ? 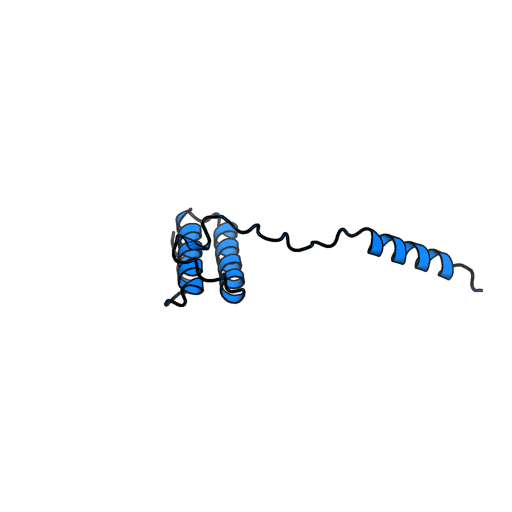-16.492 0.602 1.601 1.00 69.50 89 ASP A O 1
ATOM 698 N N . GLY A 1 90 ? -16.118 -0.469 -0.349 1.00 62.78 90 GLY A N 1
ATOM 699 C CA . GLY A 1 90 ? -17.457 -1.052 -0.523 1.00 62.78 90 GLY A CA 1
ATOM 700 C C . GLY A 1 90 ? -17.534 -2.581 -0.428 1.00 62.78 90 GLY A C 1
ATOM 701 O O . GLY A 1 90 ? -18.638 -3.126 -0.397 1.00 62.78 90 GLY A O 1
ATOM 702 N N . THR A 1 91 ? -16.399 -3.280 -0.365 1.00 57.47 91 THR A N 1
ATOM 703 C CA . THR A 1 91 ? -16.356 -4.742 -0.204 1.00 57.47 91 THR A CA 1
ATOM 704 C C . THR A 1 91 ? -16.689 -5.134 1.240 1.00 57.47 91 THR A C 1
ATOM 706 O O . THR A 1 91 ? -15.862 -4.972 2.138 1.00 57.47 91 THR A O 1
ATOM 709 N N . ARG A 1 92 ? -17.923 -5.607 1.466 1.00 51.91 92 ARG A N 1
ATOM 710 C CA . ARG A 1 92 ? -18.399 -6.204 2.726 1.00 51.91 92 ARG A CA 1
ATOM 711 C C . ARG A 1 92 ? -18.326 -7.721 2.677 1.00 51.91 92 ARG A C 1
ATOM 713 O O . ARG A 1 92 ? -18.752 -8.276 1.642 1.00 51.91 92 ARG A O 1
#

Mean predicted aligned error: 15.96 Å

Foldseek 3Di:
DDDPPVVVVVVVVVVVVPPPPPDPDPPPDDPCCVPPVHQQPQDPVLVVLLVVQVVLCVVVVHDVQLNVLSVVLSSCVSVVHDHDSPCSSPDD

Secondary structure (DSSP, 8-state):
--SSHHHHHHHHHHHHHTS---PPPP-PPPTTTTTSS-PPPPPHHHHHHHHHHHHHHHHTT--HHHHHHHHHHHHHHHTT----STTGGG--